Protein AF-A0AAI9PK66-F1 (afdb_monomer_lite)

Radius of gyration: 19.51 Å; chains: 1; bounding box: 52×57×56 Å

Structure (mmCIF, N/CA/C/O backbone):
data_AF-A0AAI9PK66-F1
#
_entry.id   AF-A0AAI9PK66-F1
#
loop_
_atom_site.group_PDB
_atom_site.id
_atom_site.type_symbol
_atom_site.label_atom_id
_atom_site.label_alt_id
_atom_site.label_comp_id
_atom_site.label_asym_id
_atom_site.label_entity_id
_atom_site.label_seq_id
_atom_site.pdbx_PDB_ins_code
_atom_site.Cartn_x
_atom_site.Cartn_y
_atom_site.Cartn_z
_atom_site.occupancy
_atom_site.B_iso_or_equiv
_atom_site.auth_seq_id
_atom_site.auth_comp_id
_atom_site.auth_asym_id
_atom_site.auth_atom_id
_atom_site.pdbx_PDB_model_num
ATOM 1 N N . MET A 1 1 ? -0.810 13.473 5.412 1.00 77.25 1 MET A N 1
ATOM 2 C CA . MET A 1 1 ? -0.327 12.714 4.252 1.00 77.25 1 MET A CA 1
ATOM 3 C C . MET A 1 1 ? -1.516 12.501 3.346 1.00 77.25 1 MET A C 1
ATOM 5 O O . MET A 1 1 ? -2.552 12.085 3.859 1.00 77.25 1 MET A O 1
ATOM 9 N N . THR A 1 2 ? -1.408 12.898 2.084 1.00 92.38 2 THR A N 1
ATOM 10 C CA . THR A 1 2 ? -2.450 12.651 1.075 1.00 92.38 2 THR A CA 1
ATOM 11 C C . THR A 1 2 ? -2.426 11.184 0.635 1.00 92.38 2 THR A C 1
ATOM 13 O O . THR A 1 2 ? -1.443 10.486 0.892 1.00 92.38 2 THR A O 1
ATOM 16 N N . ASP A 1 3 ? -3.481 10.708 -0.032 1.00 92.44 3 ASP A N 1
ATOM 17 C CA . ASP A 1 3 ? -3.510 9.337 -0.569 1.00 92.44 3 ASP A CA 1
ATOM 18 C C . ASP A 1 3 ? -2.432 9.128 -1.642 1.00 92.44 3 ASP A C 1
ATOM 20 O O . ASP A 1 3 ? -1.799 8.077 -1.677 1.00 92.44 3 ASP A O 1
ATOM 24 N N . LEU A 1 4 ? -2.126 10.164 -2.431 1.00 93.81 4 LEU A N 1
ATOM 25 C CA . LEU A 1 4 ? -1.000 10.161 -3.367 1.00 93.81 4 LEU A CA 1
ATOM 26 C C . LEU A 1 4 ? 0.337 9.944 -2.645 1.00 93.81 4 LEU A C 1
ATOM 28 O O . LEU A 1 4 ? 1.063 9.006 -2.959 1.00 93.81 4 LEU A O 1
ATOM 32 N N . GLU A 1 5 ? 0.652 10.774 -1.646 1.00 94.75 5 GLU A N 1
ATOM 33 C CA . GLU A 1 5 ? 1.903 10.654 -0.881 1.00 94.75 5 GLU A CA 1
ATOM 34 C C . GLU A 1 5 ? 2.014 9.290 -0.184 1.00 94.75 5 GLU A C 1
ATOM 36 O O . GLU A 1 5 ? 3.098 8.713 -0.075 1.00 94.75 5 GLU A O 1
ATOM 41 N N . LEU A 1 6 ? 0.881 8.774 0.299 1.00 95.19 6 LEU A N 1
ATOM 42 C CA . LEU A 1 6 ? 0.773 7.465 0.927 1.00 95.19 6 LEU A CA 1
ATOM 43 C C . LEU A 1 6 ? 1.113 6.346 -0.070 1.00 95.19 6 LEU A C 1
ATOM 45 O O . LEU A 1 6 ? 1.929 5.477 0.246 1.00 95.19 6 LEU A O 1
ATOM 49 N N . LEU A 1 7 ? 0.528 6.389 -1.270 1.00 96.62 7 LEU A N 1
ATOM 50 C CA . LEU A 1 7 ? 0.770 5.418 -2.336 1.00 96.62 7 LEU A CA 1
ATOM 51 C C . LEU A 1 7 ? 2.206 5.480 -2.861 1.00 96.62 7 LEU A C 1
ATOM 53 O O . LEU A 1 7 ? 2.832 4.435 -3.015 1.00 96.62 7 LEU A O 1
ATOM 57 N N . GLU A 1 8 ? 2.763 6.672 -3.072 1.00 95.44 8 GLU A N 1
ATOM 58 C CA . GLU A 1 8 ? 4.141 6.835 -3.546 1.00 95.44 8 GLU A CA 1
ATOM 59 C C . GLU A 1 8 ? 5.164 6.255 -2.562 1.00 95.44 8 GLU A C 1
ATOM 61 O O . GLU A 1 8 ? 6.096 5.553 -2.959 1.00 95.44 8 GLU A O 1
ATOM 66 N N . LEU A 1 9 ? 5.006 6.530 -1.264 1.00 96.31 9 LEU A N 1
ATOM 67 C CA . LEU A 1 9 ? 5.905 5.995 -0.240 1.00 96.31 9 LEU A CA 1
ATOM 68 C C . LEU A 1 9 ? 5.748 4.480 -0.075 1.00 96.31 9 LEU A C 1
ATOM 70 O O . LEU A 1 9 ? 6.745 3.781 0.100 1.00 96.31 9 LEU A O 1
ATOM 74 N N . ALA A 1 10 ? 4.520 3.965 -0.150 1.00 96.69 10 ALA A N 1
ATOM 75 C CA . ALA A 1 10 ? 4.279 2.529 -0.105 1.00 96.69 10 ALA A CA 1
ATOM 76 C C . ALA A 1 10 ? 4.861 1.816 -1.337 1.00 96.69 10 ALA A C 1
ATOM 78 O O . ALA A 1 10 ? 5.464 0.755 -1.191 1.00 96.69 10 ALA A O 1
ATOM 79 N N . ALA A 1 11 ? 4.750 2.411 -2.529 1.00 96.31 11 ALA A N 1
ATOM 80 C CA . ALA A 1 11 ? 5.343 1.883 -3.755 1.00 96.31 11 ALA A CA 1
ATOM 81 C C . ALA A 1 11 ? 6.875 1.851 -3.671 1.00 96.31 11 ALA A C 1
ATOM 83 O O . ALA A 1 11 ? 7.487 0.856 -4.049 1.00 96.31 11 ALA A O 1
ATOM 84 N N . LYS A 1 12 ? 7.496 2.889 -3.091 1.00 94.88 12 LYS A N 1
ATOM 85 C CA . LYS A 1 12 ? 8.942 2.905 -2.817 1.00 94.88 12 LYS A CA 1
ATOM 86 C C . LYS A 1 12 ? 9.380 1.776 -1.893 1.00 94.88 12 LYS A C 1
ATOM 88 O O . LYS A 1 12 ? 10.433 1.206 -2.124 1.00 94.88 12 LYS A O 1
ATOM 93 N N . ALA A 1 13 ? 8.591 1.447 -0.869 1.00 94.75 13 ALA A N 1
ATOM 94 C CA . ALA A 1 13 ? 8.878 0.290 -0.022 1.00 94.75 13 ALA A CA 1
ATOM 95 C C . ALA A 1 13 ? 8.688 -1.027 -0.788 1.00 94.75 13 ALA A C 1
ATOM 97 O O . ALA A 1 13 ? 9.499 -1.939 -0.667 1.00 94.75 13 ALA A O 1
ATOM 98 N N . ASN A 1 14 ? 7.620 -1.123 -1.586 1.00 95.31 14 ASN A N 1
ATOM 99 C CA . ASN A 1 14 ? 7.298 -2.321 -2.352 1.00 95.31 14 ASN A CA 1
ATOM 100 C C . ASN A 1 14 ? 8.391 -2.667 -3.367 1.00 95.31 14 ASN A C 1
ATOM 102 O O . ASN A 1 14 ? 8.784 -3.822 -3.439 1.00 95.31 14 ASN A O 1
ATOM 106 N N . TRP A 1 15 ? 8.871 -1.690 -4.135 1.00 94.19 15 TRP A N 1
ATOM 107 C CA . TRP A 1 15 ? 9.853 -1.879 -5.208 1.00 94.19 15 TRP A CA 1
ATOM 108 C C . TRP A 1 15 ? 11.222 -1.284 -4.869 1.00 94.19 15 TRP A C 1
ATOM 110 O O . TRP A 1 15 ? 11.909 -0.775 -5.745 1.00 94.19 15 TRP A O 1
ATOM 120 N N . ALA A 1 16 ? 11.615 -1.270 -3.593 1.00 91.56 16 ALA A N 1
ATOM 121 C CA . ALA A 1 16 ? 12.835 -0.585 -3.162 1.00 91.56 16 ALA A CA 1
ATOM 122 C C . ALA A 1 16 ? 14.088 -1.057 -3.920 1.00 91.56 16 ALA A C 1
ATOM 124 O O . ALA A 1 16 ? 14.923 -0.233 -4.289 1.00 91.56 16 ALA A O 1
ATOM 125 N N . GLN A 1 17 ? 14.203 -2.368 -4.153 1.00 90.25 17 GLN A N 1
ATOM 126 C CA . GLN A 1 17 ? 15.328 -2.956 -4.876 1.00 90.25 17 GLN A CA 1
ATOM 127 C C . GLN A 1 17 ? 15.183 -2.743 -6.385 1.00 90.25 17 GLN A C 1
ATOM 129 O O . GLN A 1 17 ? 16.105 -2.254 -7.021 1.00 90.25 17 GLN A O 1
ATOM 134 N N . GLU A 1 18 ? 14.005 -3.016 -6.937 1.00 91.06 18 GLU A N 1
ATOM 135 C CA . GLU A 1 18 ? 13.733 -2.898 -8.370 1.00 91.06 18 GLU A CA 1
ATOM 136 C C . GLU A 1 18 ? 13.859 -1.446 -8.867 1.00 91.06 18 GLU A C 1
ATOM 138 O O . GLU A 1 18 ? 14.264 -1.201 -9.997 1.00 91.06 18 GLU A O 1
ATOM 143 N N . LEU A 1 19 ? 13.573 -0.460 -8.011 1.00 90.06 19 LEU A N 1
ATOM 144 C CA . LEU A 1 19 ? 13.843 0.956 -8.278 1.00 90.06 19 LEU A CA 1
ATOM 145 C C . LEU A 1 19 ? 15.339 1.292 -8.225 1.00 90.06 19 LEU A C 1
ATOM 147 O O . LEU A 1 19 ? 15.782 2.192 -8.934 1.00 90.06 19 LEU A O 1
ATOM 151 N N . ALA A 1 20 ? 16.110 0.631 -7.357 1.00 89.12 20 ALA A N 1
ATOM 152 C CA . ALA A 1 20 ? 17.555 0.835 -7.261 1.00 89.12 20 ALA A CA 1
ATOM 153 C C . ALA A 1 20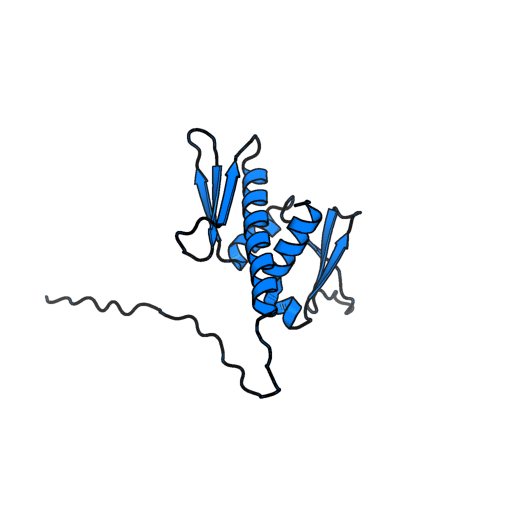 ? 18.298 0.210 -8.451 1.00 89.12 20 ALA A C 1
ATOM 155 O O . ALA A 1 20 ? 19.296 0.771 -8.904 1.00 89.12 20 ALA A O 1
ATOM 156 N N . ASP A 1 21 ? 17.771 -0.902 -8.964 1.00 89.56 21 ASP A N 1
ATOM 157 C CA . ASP A 1 21 ? 18.294 -1.639 -10.114 1.00 89.56 21 ASP A CA 1
ATOM 158 C C . ASP A 1 21 ? 17.744 -1.109 -11.465 1.00 89.56 21 ASP A C 1
ATOM 160 O O . ASP A 1 21 ? 18.106 -1.628 -12.518 1.00 89.56 21 ASP A O 1
ATOM 164 N N . ASP A 1 22 ? 16.917 -0.049 -11.450 1.00 87.31 22 ASP A N 1
ATOM 165 C CA . ASP A 1 22 ? 16.255 0.566 -12.625 1.00 87.31 22 ASP A CA 1
ATOM 166 C C . ASP A 1 22 ? 15.394 -0.429 -13.439 1.00 87.31 22 ASP A C 1
ATOM 168 O O . ASP A 1 22 ? 15.209 -0.297 -14.648 1.00 87.31 22 ASP A O 1
ATOM 172 N N . GLU A 1 23 ? 14.850 -1.449 -12.766 1.00 89.38 23 GLU A N 1
ATOM 173 C CA . GLU A 1 23 ? 14.002 -2.493 -13.360 1.00 89.38 23 GLU A CA 1
ATOM 174 C C . GLU A 1 23 ? 12.517 -2.108 -13.386 1.00 89.38 23 GLU A C 1
ATOM 176 O O . GLU A 1 23 ? 11.738 -2.660 -14.173 1.00 89.38 23 GLU A O 1
ATOM 181 N N . VAL A 1 24 ? 12.119 -1.161 -12.526 1.00 90.75 24 VAL A N 1
ATOM 182 C CA . VAL A 1 24 ? 10.740 -0.679 -12.406 1.00 90.75 24 VAL A CA 1
ATOM 183 C C . VAL A 1 24 ? 10.661 0.835 -12.534 1.00 90.75 24 VAL A C 1
ATOM 185 O O . VAL A 1 24 ? 11.310 1.572 -11.797 1.00 90.75 24 VAL A O 1
ATOM 188 N N . ALA A 1 25 ? 9.761 1.309 -13.397 1.00 91.50 25 ALA A N 1
ATOM 189 C CA . ALA A 1 25 ? 9.381 2.717 -13.466 1.00 91.50 25 ALA A CA 1
ATOM 190 C C . ALA A 1 25 ? 7.973 2.921 -12.896 1.00 91.50 25 ALA A C 1
ATOM 192 O O . ALA A 1 25 ? 7.059 2.147 -13.183 1.00 91.50 25 ALA A O 1
ATOM 193 N N . LEU A 1 26 ? 7.793 3.981 -12.102 1.00 93.88 26 LEU A N 1
ATOM 194 C CA . LEU A 1 26 ? 6.533 4.301 -11.428 1.00 93.88 26 LEU A CA 1
ATOM 195 C C . LEU A 1 26 ? 5.996 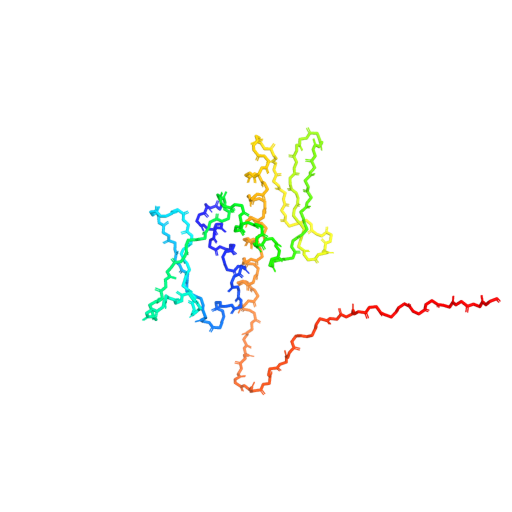5.661 -11.873 1.00 93.88 26 LEU A C 1
ATOM 197 O O . LEU A 1 26 ? 6.737 6.643 -11.927 1.00 93.88 26 LEU A O 1
ATOM 201 N N . ARG A 1 27 ? 4.683 5.746 -12.096 1.00 94.69 27 ARG A N 1
ATOM 202 C CA . ARG A 1 27 ? 3.967 7.019 -12.266 1.00 94.69 27 ARG A CA 1
ATOM 203 C C . ARG A 1 27 ? 2.585 6.951 -11.635 1.00 94.69 27 ARG A C 1
ATOM 205 O O . ARG A 1 27 ? 1.957 5.903 -11.652 1.00 94.69 27 ARG A O 1
ATOM 212 N N . TYR A 1 28 ? 2.079 8.059 -11.113 1.00 94.06 28 TYR A N 1
ATOM 213 C CA . TYR A 1 28 ? 0.685 8.126 -10.678 1.00 94.06 28 TYR A CA 1
ATOM 214 C C . TYR A 1 28 ? -0.246 8.413 -11.866 1.00 94.06 28 TYR A C 1
ATOM 216 O O . TYR A 1 28 ? 0.115 9.172 -12.770 1.00 94.06 28 TYR A O 1
ATOM 224 N N . SER A 1 29 ? -1.440 7.821 -11.861 1.00 94.62 29 SER A N 1
ATOM 225 C CA . SER A 1 29 ? -2.502 8.085 -12.836 1.00 94.62 29 SER A CA 1
ATOM 226 C C . SER A 1 29 ? -3.772 8.529 -12.119 1.00 94.62 29 SER A C 1
ATOM 228 O O . SER A 1 29 ? -4.348 7.772 -11.342 1.00 94.62 29 SER A O 1
ATOM 230 N N . GLU A 1 30 ? -4.229 9.751 -12.401 1.00 92.44 30 GLU A N 1
ATOM 231 C CA . GLU A 1 30 ? -5.504 10.260 -11.878 1.00 92.44 30 GLU A CA 1
ATOM 232 C C . GLU A 1 30 ? -6.705 9.512 -12.466 1.00 92.44 30 GLU A C 1
ATOM 234 O O . GLU A 1 30 ? -7.687 9.290 -11.765 1.00 92.44 30 GLU A O 1
ATOM 239 N N . SER A 1 31 ? -6.636 9.108 -13.742 1.00 93.50 31 SER A N 1
ATOM 240 C CA . SER A 1 31 ? -7.733 8.395 -14.408 1.00 93.50 31 SER A CA 1
ATOM 241 C C . SER A 1 31 ? -7.937 6.995 -13.852 1.00 93.50 31 SER A C 1
ATOM 243 O O . SER A 1 31 ? -9.072 6.532 -13.764 1.00 93.50 31 SER A O 1
ATOM 245 N N . ASP A 1 32 ? -6.841 6.335 -13.483 1.00 91.56 32 ASP A N 1
ATOM 246 C CA . ASP A 1 32 ? -6.878 4.990 -12.921 1.00 91.56 32 ASP A CA 1
ATOM 247 C C . ASP A 1 32 ? -6.935 5.009 -11.395 1.00 91.56 32 ASP A C 1
ATOM 249 O O . ASP A 1 32 ? -7.143 3.959 -10.803 1.00 91.56 32 ASP A O 1
ATOM 253 N N . ASP A 1 33 ? -6.761 6.165 -10.747 1.00 93.56 33 ASP A N 1
ATOM 254 C CA . ASP A 1 33 ? -6.691 6.294 -9.289 1.00 93.56 33 ASP A CA 1
ATOM 255 C C . ASP A 1 33 ? -5.727 5.249 -8.700 1.00 93.56 33 ASP A C 1
ATOM 257 O O . ASP A 1 33 ? -6.137 4.248 -8.101 1.00 93.56 33 ASP A O 1
ATOM 261 N N . GLY A 1 34 ? -4.433 5.385 -9.002 1.00 94.50 34 GLY A N 1
ATOM 262 C CA . GLY A 1 34 ? -3.416 4.422 -8.579 1.00 94.50 34 GLY A CA 1
ATOM 263 C C . GLY A 1 34 ? -2.029 4.668 -9.164 1.00 94.50 34 GLY A C 1
ATOM 264 O O . GLY A 1 34 ? -1.832 5.513 -10.041 1.00 94.50 34 GLY A O 1
ATOM 265 N N . MET A 1 35 ? -1.055 3.898 -8.676 1.00 96.06 35 MET A N 1
ATOM 266 C CA . MET A 1 35 ? 0.286 3.870 -9.255 1.00 96.06 35 MET A CA 1
ATOM 267 C C . MET A 1 35 ? 0.279 2.953 -10.470 1.00 96.06 35 MET A C 1
ATOM 269 O O . MET A 1 35 ? -0.160 1.811 -10.387 1.00 96.06 35 MET A O 1
ATOM 273 N N . LEU A 1 36 ? 0.785 3.434 -11.591 1.00 95.19 36 LEU A N 1
ATOM 274 C CA . LEU A 1 36 ? 1.122 2.614 -12.738 1.00 95.19 36 LEU A CA 1
ATOM 275 C C . LEU A 1 36 ? 2.591 2.223 -12.633 1.00 95.19 36 LEU A C 1
ATOM 277 O O . LEU A 1 36 ? 3.439 3.076 -12.346 1.00 95.19 36 LEU A O 1
ATOM 281 N N . TYR A 1 37 ? 2.874 0.943 -12.848 1.00 92.44 37 TYR A N 1
ATOM 282 C CA . TYR A 1 37 ? 4.235 0.428 -12.880 1.00 92.44 37 TYR A CA 1
ATOM 283 C C . TYR A 1 37 ? 4.533 -0.277 -14.202 1.00 92.44 37 TYR A C 1
ATOM 285 O O . TYR A 1 37 ? 3.715 -1.040 -14.725 1.00 92.44 37 TYR A O 1
ATOM 293 N N . LEU A 1 38 ? 5.727 -0.003 -14.717 1.00 89.75 38 LEU A N 1
ATOM 294 C CA . LEU A 1 38 ? 6.368 -0.716 -15.817 1.00 89.75 38 LEU A CA 1
ATOM 295 C C . LEU A 1 38 ? 7.436 -1.620 -15.220 1.00 89.75 38 LEU A C 1
ATOM 297 O O . LEU A 1 38 ? 8.175 -1.176 -14.347 1.00 89.75 38 LEU A O 1
ATOM 301 N N . HIS A 1 39 ? 7.518 -2.857 -15.693 1.00 84.38 39 HIS A N 1
ATOM 302 C CA . HIS A 1 39 ? 8.574 -3.800 -15.333 1.00 84.38 39 HIS A CA 1
ATOM 303 C C . HIS A 1 39 ? 9.055 -4.476 -16.609 1.00 84.38 39 HIS A C 1
ATOM 305 O O . HIS A 1 39 ? 8.237 -4.759 -17.484 1.00 84.38 39 HIS A O 1
ATOM 311 N N . ALA A 1 40 ? 10.342 -4.806 -16.690 1.00 75.56 40 ALA A N 1
ATOM 312 C CA . ALA A 1 40 ? 10.906 -5.520 -17.840 1.00 75.56 40 ALA A CA 1
ATOM 313 C C . ALA A 1 40 ? 10.209 -6.867 -18.151 1.00 75.56 40 ALA A C 1
ATOM 315 O O . ALA A 1 40 ? 10.242 -7.331 -19.286 1.00 75.56 40 ALA A O 1
ATOM 316 N N . ASP A 1 41 ? 9.532 -7.469 -17.166 1.00 79.38 41 ASP A N 1
ATOM 317 C CA . ASP A 1 41 ? 8.829 -8.748 -17.305 1.00 79.38 41 ASP A CA 1
ATOM 318 C C . ASP A 1 41 ? 7.367 -8.570 -17.754 1.00 79.38 41 ASP A C 1
ATOM 320 O O . ASP A 1 41 ? 6.683 -9.542 -18.074 1.00 79.38 41 ASP A O 1
ATOM 324 N N . ASN A 1 42 ? 6.874 -7.328 -17.812 1.00 79.12 42 ASN A N 1
ATOM 3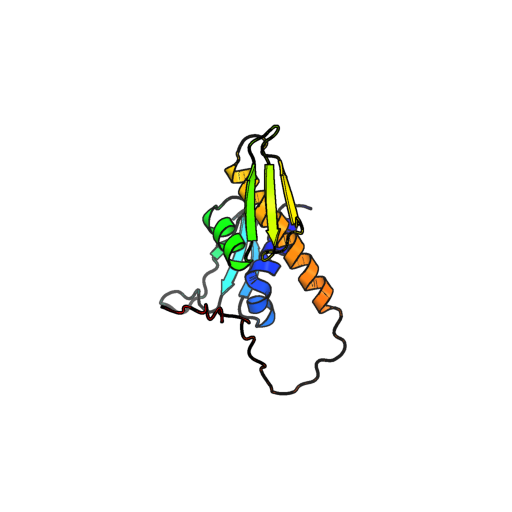25 C CA . ASN A 1 42 ? 5.503 -6.988 -18.193 1.00 79.12 42 ASN A CA 1
ATOM 326 C C . ASN A 1 42 ? 5.348 -6.846 -19.716 1.00 79.12 42 ASN A C 1
ATOM 328 O O . ASN A 1 42 ? 4.646 -5.951 -20.192 1.00 79.12 42 ASN A O 1
ATOM 332 N N . GLN A 1 43 ? 6.010 -7.710 -20.484 1.00 77.62 43 GLN A N 1
ATOM 333 C CA . GLN A 1 43 ? 5.934 -7.698 -21.942 1.00 77.62 43 GLN A CA 1
ATOM 334 C C . GLN A 1 43 ? 4.763 -8.535 -22.445 1.00 77.62 43 GLN A C 1
ATOM 336 O O . GLN A 1 43 ? 4.529 -9.660 -21.994 1.00 77.62 43 GLN A O 1
ATOM 341 N N . ASP A 1 44 ? 4.025 -7.996 -23.414 1.00 73.94 44 ASP A N 1
ATOM 342 C CA . ASP A 1 44 ? 3.082 -8.797 -24.185 1.00 73.94 44 ASP A CA 1
ATOM 343 C C . ASP A 1 44 ? 3.821 -9.760 -25.139 1.00 73.94 44 ASP A C 1
ATOM 345 O O . ASP A 1 44 ? 5.038 -9.699 -25.328 1.00 73.94 44 ASP A O 1
ATOM 349 N N . HIS A 1 45 ? 3.086 -10.664 -25.793 1.00 71.69 45 HIS A N 1
ATOM 350 C CA . HIS A 1 45 ? 3.680 -11.593 -26.767 1.00 71.69 45 HIS A CA 1
ATOM 351 C C . HIS A 1 45 ? 4.326 -10.899 -27.985 1.00 71.69 45 HIS A C 1
ATOM 353 O O . HIS A 1 45 ? 4.963 -11.573 -28.795 1.00 71.69 45 HIS A O 1
ATOM 359 N N . ASN A 1 46 ? 4.162 -9.581 -28.127 1.00 77.69 46 ASN A N 1
ATOM 360 C CA . ASN A 1 46 ? 4.735 -8.772 -29.194 1.00 77.69 46 ASN A CA 1
ATOM 361 C C . ASN A 1 46 ? 5.960 -7.963 -28.720 1.00 77.69 46 ASN A C 1
ATOM 363 O O . ASN A 1 46 ? 6.526 -7.219 -29.522 1.00 77.69 46 ASN A O 1
ATOM 367 N N . GLY A 1 47 ? 6.381 -8.107 -27.457 1.00 72.81 47 GLY A N 1
ATOM 368 C CA . GLY A 1 47 ? 7.517 -7.390 -26.872 1.00 72.81 47 GLY A CA 1
ATOM 369 C C . GLY A 1 47 ? 7.222 -5.928 -26.529 1.00 72.81 47 GLY A C 1
ATOM 370 O O . GLY A 1 47 ? 8.150 -5.128 -26.444 1.00 72.81 47 GLY A O 1
ATOM 371 N N . CYS A 1 48 ? 5.948 -5.551 -26.394 1.00 77.00 48 CYS A N 1
ATOM 372 C CA . CYS A 1 48 ? 5.552 -4.232 -25.910 1.00 77.00 48 CYS A CA 1
ATOM 373 C C . CYS A 1 48 ? 5.394 -4.258 -24.388 1.00 77.00 48 CYS A C 1
ATOM 375 O O . CYS A 1 48 ? 4.652 -5.088 -23.855 1.00 77.00 48 CYS A O 1
ATOM 377 N N . ASP A 1 49 ? 6.061 -3.328 -23.704 1.00 79.50 49 ASP A N 1
ATOM 378 C CA . ASP A 1 49 ? 5.921 -3.150 -22.260 1.00 79.50 49 ASP A CA 1
ATOM 379 C C . ASP A 1 49 ? 4.509 -2.641 -21.930 1.00 79.50 49 ASP A C 1
ATOM 381 O O . ASP A 1 49 ? 4.014 -1.689 -22.544 1.00 79.50 49 ASP A O 1
ATOM 385 N N . HIS A 1 50 ? 3.854 -3.274 -20.956 1.00 85.31 50 HIS A N 1
ATOM 386 C CA . HIS A 1 50 ? 2.524 -2.893 -20.496 1.00 85.31 50 HIS A CA 1
ATOM 387 C C . HIS A 1 50 ? 2.559 -2.348 -19.067 1.00 85.31 50 HIS A C 1
ATOM 389 O O . HIS A 1 50 ? 3.172 -2.919 -18.161 1.00 85.31 50 HIS A O 1
ATOM 395 N N . GLU A 1 51 ? 1.848 -1.242 -18.855 1.00 89.25 51 GLU A N 1
ATOM 396 C CA . GLU A 1 51 ? 1.663 -0.656 -17.532 1.00 89.25 51 GLU A CA 1
ATOM 397 C C . GLU A 1 51 ? 0.576 -1.399 -16.768 1.00 89.25 51 GLU A C 1
ATOM 399 O O . GLU A 1 51 ? -0.518 -1.640 -17.281 1.00 89.25 51 GLU A O 1
ATOM 404 N N . PHE A 1 52 ? 0.843 -1.716 -15.506 1.00 91.69 52 PHE A N 1
ATOM 405 C CA . PHE A 1 52 ? -0.174 -2.265 -14.620 1.00 91.69 52 PHE A CA 1
ATOM 406 C C . PHE A 1 52 ? -0.516 -1.279 -13.519 1.00 91.69 52 PHE A C 1
ATOM 408 O O . PHE A 1 52 ? 0.352 -0.618 -12.951 1.00 91.69 52 PHE A O 1
ATOM 415 N N . ARG A 1 53 ? -1.809 -1.205 -13.209 1.00 95.00 53 ARG A N 1
ATOM 416 C CA . ARG A 1 53 ? -2.318 -0.441 -12.077 1.00 95.00 53 ARG A CA 1
ATOM 417 C C . ARG A 1 53 ? -2.051 -1.193 -10.780 1.00 95.00 53 ARG A C 1
ATOM 419 O O . ARG A 1 53 ? -2.317 -2.387 -10.686 1.00 95.00 53 ARG A O 1
ATOM 426 N N . TRP A 1 54 ? -1.580 -0.453 -9.789 1.00 97.00 54 TRP A N 1
ATOM 427 C CA . TRP A 1 54 ? -1.365 -0.879 -8.420 1.00 97.00 54 TRP A CA 1
ATOM 428 C C . TRP A 1 54 ? -2.026 0.120 -7.470 1.00 97.00 54 TRP A C 1
ATOM 430 O O . TRP A 1 54 ? -1.673 1.305 -7.446 1.00 97.00 54 TRP A O 1
ATOM 440 N N . ASN A 1 55 ? -3.005 -0.343 -6.693 1.00 97.56 55 ASN A N 1
ATOM 441 C CA . ASN A 1 55 ? -3.648 0.476 -5.667 1.00 97.56 55 ASN A CA 1
ATOM 442 C C . ASN A 1 55 ? -4.058 -0.374 -4.450 1.00 97.56 55 ASN A C 1
ATOM 444 O O . ASN A 1 55 ? -5.204 -0.821 -4.350 1.00 97.56 55 ASN A O 1
ATOM 448 N N . PRO A 1 56 ? -3.169 -0.526 -3.454 1.00 97.81 56 PRO A N 1
ATOM 449 C CA . PRO A 1 56 ? -3.455 -1.285 -2.241 1.00 97.81 56 PRO A CA 1
ATOM 450 C C . PRO A 1 56 ? -4.467 -0.614 -1.297 1.00 97.81 56 PRO A C 1
ATOM 452 O O . PRO A 1 56 ? -4.820 -1.214 -0.287 1.00 97.81 56 PRO A O 1
ATOM 455 N N . LEU A 1 57 ? -4.941 0.612 -1.559 1.00 96.75 57 LEU A N 1
ATOM 456 C CA . LEU A 1 57 ? -6.017 1.221 -0.761 1.00 96.75 57 LEU A CA 1
ATOM 457 C C . LEU A 1 57 ? -7.395 0.673 -1.148 1.00 96.75 57 LEU A C 1
ATOM 459 O O . LEU A 1 57 ? -8.295 0.617 -0.302 1.00 96.75 57 LEU A O 1
ATOM 463 N N . VAL A 1 58 ? -7.553 0.221 -2.394 1.00 96.38 58 VAL A N 1
ATOM 464 C CA . VAL A 1 58 ? -8.826 -0.291 -2.926 1.00 96.38 58 VAL A CA 1
ATOM 465 C C . VAL A 1 58 ? -8.759 -1.773 -3.293 1.00 96.38 58 VAL A C 1
ATOM 467 O O . VAL A 1 58 ? -9.749 -2.470 -3.093 1.00 96.38 58 VAL A O 1
ATOM 470 N N . GLU A 1 59 ? -7.600 -2.276 -3.724 1.00 97.06 59 GLU A N 1
ATOM 471 C CA . GLU A 1 59 ? -7.415 -3.668 -4.138 1.00 97.06 59 GLU A CA 1
ATOM 472 C C . GLU A 1 59 ? -6.784 -4.523 -3.025 1.00 97.06 59 GLU A C 1
ATOM 474 O O . GLU A 1 59 ? -5.626 -4.343 -2.633 1.00 97.06 59 GLU A O 1
ATOM 479 N N . ASP A 1 60 ? -7.530 -5.518 -2.537 1.00 96.81 60 ASP A N 1
ATOM 480 C CA . ASP A 1 60 ? -7.071 -6.421 -1.469 1.00 96.81 60 ASP A CA 1
ATOM 481 C C . ASP A 1 60 ? -5.828 -7.224 -1.864 1.00 96.81 60 ASP A C 1
ATOM 483 O O . ASP A 1 60 ? -4.957 -7.488 -1.032 1.00 96.81 60 ASP A O 1
ATOM 487 N N . HIS A 1 61 ? -5.730 -7.610 -3.138 1.00 96.38 61 HIS A N 1
ATOM 488 C CA . HIS A 1 61 ? -4.608 -8.405 -3.627 1.00 96.38 61 HIS A CA 1
ATOM 489 C C . HIS A 1 61 ? -3.285 -7.629 -3.569 1.00 96.38 61 HIS A C 1
ATOM 491 O O . HIS A 1 61 ? -2.252 -8.222 -3.258 1.00 96.38 61 HIS A O 1
ATOM 497 N N . ASP A 1 62 ? -3.308 -6.315 -3.805 1.00 97.56 62 ASP A N 1
ATOM 498 C CA . ASP A 1 62 ? -2.119 -5.465 -3.741 1.00 97.56 62 ASP A CA 1
ATOM 499 C C . ASP A 1 62 ? -1.705 -5.236 -2.293 1.00 97.56 62 ASP A C 1
ATOM 501 O O . ASP A 1 62 ? -0.527 -5.373 -1.959 1.00 97.56 62 ASP A O 1
ATOM 505 N N . ALA A 1 63 ? -2.676 -4.974 -1.413 1.00 97.75 63 ALA A N 1
ATOM 506 C CA . ALA A 1 63 ? -2.426 -4.815 0.015 1.00 97.75 63 ALA A CA 1
ATOM 507 C C . ALA A 1 63 ? -1.844 -6.091 0.640 1.00 97.75 63 ALA A C 1
ATOM 509 O O . ALA A 1 63 ? -0.871 -6.032 1.392 1.00 97.75 63 ALA A O 1
ATOM 510 N N . LEU A 1 64 ? -2.399 -7.261 0.311 1.00 96.94 64 LEU A N 1
ATOM 511 C CA . LEU A 1 64 ? -1.910 -8.527 0.852 1.00 96.94 64 LEU A CA 1
ATOM 512 C C . LEU A 1 64 ? -0.500 -8.851 0.344 1.00 96.94 64 LEU A C 1
ATOM 514 O O . LEU A 1 64 ? 0.360 -9.225 1.142 1.00 96.94 64 LEU A O 1
ATOM 518 N N . ARG A 1 65 ? -0.235 -8.676 -0.959 1.00 96.81 65 ARG A N 1
ATOM 519 C CA . ARG A 1 65 ? 1.116 -8.852 -1.520 1.00 96.81 65 ARG A CA 1
ATOM 520 C C . ARG A 1 65 ? 2.116 -7.915 -0.855 1.00 96.81 65 ARG A C 1
ATOM 522 O O . ARG A 1 65 ? 3.196 -8.368 -0.485 1.00 96.81 65 ARG A O 1
ATOM 529 N N . LEU A 1 66 ? 1.737 -6.655 -0.647 1.00 96.56 66 LEU A N 1
ATOM 530 C CA . LEU A 1 66 ? 2.562 -5.658 0.030 1.00 96.56 66 LEU A CA 1
ATOM 531 C C . LEU A 1 66 ? 2.906 -6.085 1.463 1.00 96.56 66 LEU A C 1
ATOM 533 O O . LEU A 1 66 ? 4.074 -6.059 1.851 1.00 96.56 66 LEU A O 1
ATOM 537 N N . ALA A 1 67 ? 1.913 -6.540 2.232 1.00 95.94 67 ALA A N 1
ATOM 538 C CA . ALA A 1 67 ? 2.124 -7.014 3.598 1.00 95.94 67 ALA A CA 1
ATOM 539 C C . ALA A 1 67 ? 3.077 -8.217 3.659 1.00 95.94 67 ALA A C 1
ATOM 541 O O . ALA A 1 67 ? 3.960 -8.261 4.516 1.00 95.94 67 ALA A O 1
ATOM 542 N N . VAL A 1 68 ? 2.929 -9.174 2.737 1.00 95.94 68 VAL A N 1
ATOM 543 C CA . VAL A 1 68 ? 3.801 -10.356 2.661 1.00 95.94 68 VAL A CA 1
ATOM 544 C C . VAL A 1 68 ? 5.216 -9.971 2.231 1.00 95.94 68 VAL A C 1
ATOM 546 O O . VAL A 1 68 ? 6.175 -10.387 2.882 1.00 95.94 68 VAL A O 1
ATOM 549 N N . LYS A 1 69 ? 5.360 -9.148 1.183 1.00 94.75 69 LYS A N 1
ATOM 550 C CA . LYS A 1 69 ? 6.666 -8.707 0.664 1.00 94.75 69 LYS A CA 1
ATOM 551 C C . LYS A 1 69 ? 7.473 -7.978 1.740 1.00 94.75 69 LYS A C 1
ATOM 553 O O . LYS A 1 69 ? 8.654 -8.257 1.916 1.00 94.75 69 LYS A O 1
ATOM 558 N N . LEU A 1 70 ? 6.809 -7.126 2.522 1.00 93.06 70 LEU A N 1
ATOM 559 C CA . LEU A 1 70 ? 7.412 -6.362 3.618 1.00 93.06 70 LEU A CA 1
ATOM 560 C C . LEU A 1 70 ? 7.421 -7.103 4.967 1.00 93.06 70 LEU A C 1
ATOM 562 O O . LEU A 1 70 ? 7.750 -6.504 5.991 1.00 93.06 70 LEU A O 1
ATOM 566 N N . ARG A 1 71 ? 7.067 -8.398 4.983 1.00 93.12 71 ARG A N 1
ATOM 567 C CA . ARG A 1 71 ? 7.090 -9.270 6.173 1.00 93.12 71 ARG A CA 1
ATOM 568 C C . ARG A 1 71 ? 6.352 -8.672 7.375 1.00 93.12 71 ARG A C 1
ATOM 570 O O . ARG A 1 71 ? 6.836 -8.687 8.508 1.00 93.12 71 ARG A O 1
ATOM 577 N N . MET A 1 72 ? 5.172 -8.117 7.124 1.00 93.12 72 MET A N 1
ATOM 578 C CA . MET A 1 72 ? 4.344 -7.502 8.155 1.00 93.12 72 MET A CA 1
ATOM 579 C C . MET A 1 72 ? 3.582 -8.554 8.959 1.00 93.12 72 MET A C 1
ATOM 581 O O . MET A 1 72 ? 2.982 -9.474 8.404 1.00 93.12 72 MET A O 1
ATOM 585 N N . ARG A 1 73 ? 3.519 -8.359 10.278 1.00 93.00 73 ARG A N 1
ATOM 586 C CA . ARG A 1 73 ? 2.561 -9.050 11.144 1.00 93.00 73 ARG A CA 1
ATOM 587 C C . ARG A 1 73 ? 1.346 -8.155 11.352 1.00 93.00 73 ARG A C 1
ATOM 589 O O . ARG A 1 73 ? 1.480 -7.025 11.820 1.00 93.00 73 ARG A O 1
ATOM 596 N N . ILE A 1 74 ? 0.172 -8.689 11.030 1.00 93.00 74 ILE A N 1
ATOM 597 C CA . ILE A 1 74 ? -1.115 -8.001 11.138 1.00 93.00 74 ILE A CA 1
ATOM 598 C C . ILE A 1 74 ? -1.866 -8.571 12.341 1.00 93.00 74 ILE A C 1
ATOM 600 O O . ILE A 1 74 ? -2.075 -9.781 12.421 1.00 93.00 74 ILE A O 1
ATOM 604 N N . ALA A 1 75 ? -2.275 -7.710 13.268 1.00 91.81 75 ALA A N 1
ATOM 605 C CA . ALA A 1 75 ? -3.172 -8.061 14.362 1.00 91.81 75 ALA A CA 1
ATOM 606 C C . ALA A 1 75 ? -4.468 -7.258 14.228 1.00 91.81 75 ALA A C 1
ATOM 608 O O . ALA A 1 75 ? -4.428 -6.034 14.132 1.00 91.81 75 ALA A O 1
ATOM 609 N N . ILE A 1 76 ? -5.606 -7.950 14.211 1.00 91.88 76 ILE A N 1
ATOM 610 C CA . ILE A 1 76 ? -6.937 -7.345 14.121 1.00 91.88 76 ILE A CA 1
ATOM 611 C C . ILE A 1 76 ? -7.640 -7.628 15.446 1.00 91.88 76 ILE A C 1
ATOM 613 O O . ILE A 1 76 ? -7.991 -8.773 15.728 1.00 91.88 76 ILE A O 1
ATOM 617 N N . ASP A 1 77 ? -7.798 -6.597 16.269 1.00 87.31 77 ASP A N 1
ATOM 618 C CA . ASP A 1 77 ? -8.464 -6.680 17.568 1.00 87.31 77 ASP A CA 1
ATOM 619 C C . ASP A 1 77 ? -9.884 -6.107 17.472 1.00 87.31 77 ASP A C 1
ATOM 621 O O . ASP A 1 77 ? -10.153 -5.177 16.712 1.00 87.31 77 ASP A O 1
ATOM 625 N N . SER A 1 78 ? -10.802 -6.683 18.241 1.00 74.00 78 SER A N 1
ATOM 626 C CA . SER A 1 78 ? -12.233 -6.373 18.231 1.00 74.00 78 SER A CA 1
ATOM 627 C C . SER A 1 78 ? -12.717 -5.643 19.492 1.00 74.00 78 SER A C 1
ATOM 629 O O . SER A 1 78 ? -13.900 -5.314 19.560 1.00 74.00 78 SER A O 1
ATOM 631 N N . LEU A 1 79 ? -11.867 -5.390 20.501 1.00 70.19 79 LEU A N 1
ATOM 632 C CA . LEU A 1 79 ? -12.307 -4.855 21.801 1.00 70.19 79 LEU A CA 1
ATOM 633 C C . LEU A 1 79 ? -11.506 -3.626 22.276 1.00 70.19 79 LEU A C 1
ATOM 635 O O . LEU A 1 79 ? -10.282 -3.636 22.194 1.00 70.19 79 LEU A O 1
ATOM 639 N N . PRO A 1 80 ? -12.144 -2.606 22.897 1.00 59.34 80 PRO A N 1
ATOM 640 C CA . PRO A 1 80 ? -13.569 -2.230 22.857 1.00 59.34 80 PRO A CA 1
ATOM 641 C C . PRO A 1 80 ? -13.944 -1.356 21.640 1.00 59.34 80 PRO A C 1
ATOM 643 O O . PRO A 1 80 ? -15.125 -1.193 21.349 1.00 59.34 80 PRO A O 1
ATOM 646 N N . ALA A 1 81 ? -12.957 -0.818 20.920 1.00 71.25 81 ALA A N 1
ATOM 647 C CA . ALA A 1 81 ? -13.103 -0.231 19.591 1.00 71.25 81 ALA A CA 1
ATOM 648 C C . ALA A 1 81 ? -12.167 -1.023 18.678 1.00 71.25 81 ALA A C 1
ATOM 650 O O . ALA A 1 81 ? -10.989 -1.154 19.005 1.00 71.25 81 ALA A O 1
ATOM 651 N N . GLY A 1 82 ? -12.684 -1.622 17.604 1.00 85.62 82 GLY A N 1
ATOM 652 C CA . GLY A 1 82 ? -11.874 -2.484 16.747 1.00 85.62 82 GLY A CA 1
ATOM 653 C C . GLY A 1 82 ? -10.638 -1.745 16.228 1.00 85.62 82 GLY A C 1
ATOM 654 O O . GLY A 1 82 ? -10.724 -0.570 15.870 1.00 85.62 82 GLY A O 1
ATOM 655 N N . THR A 1 83 ? -9.480 -2.401 16.209 1.00 91.38 83 THR A N 1
ATOM 656 C CA . THR A 1 83 ? -8.231 -1.800 15.718 1.00 91.38 83 THR A CA 1
ATOM 657 C C . THR A 1 83 ? -7.426 -2.792 14.898 1.00 91.38 83 THR A C 1
ATOM 659 O O . THR A 1 83 ? -7.425 -3.992 15.164 1.00 91.38 83 THR A O 1
ATOM 662 N N . VAL A 1 84 ? -6.716 -2.277 13.900 1.00 92.69 84 VAL A N 1
ATOM 663 C CA . VAL A 1 84 ? -5.710 -3.022 13.146 1.00 92.69 84 VAL A CA 1
ATOM 664 C C . VAL A 1 84 ? -4.341 -2.498 13.545 1.00 92.69 84 VAL A C 1
ATOM 666 O O . VAL A 1 84 ? -4.083 -1.299 13.459 1.00 92.69 84 VAL A O 1
ATOM 669 N N . MET A 1 85 ? -3.459 -3.391 13.975 1.00 92.31 85 MET A N 1
ATOM 670 C CA . MET A 1 85 ? -2.083 -3.090 14.355 1.00 92.31 85 MET A CA 1
ATOM 671 C C . MET A 1 85 ? -1.121 -3.797 13.406 1.00 92.31 85 MET A C 1
ATOM 673 O O . MET A 1 85 ? -1.260 -4.994 13.143 1.00 92.31 85 MET A O 1
ATOM 677 N N . ILE A 1 86 ? -0.129 -3.056 12.914 1.00 93.25 86 ILE A N 1
ATOM 678 C CA . ILE A 1 86 ? 0.912 -3.569 12.025 1.00 93.25 86 ILE A CA 1
ATOM 679 C C . ILE A 1 86 ? 2.261 -3.512 12.728 1.00 93.25 86 ILE A C 1
ATOM 681 O O . ILE A 1 86 ? 2.686 -2.455 13.206 1.00 93.25 86 ILE A O 1
ATOM 685 N N . TYR A 1 87 ? 2.954 -4.647 12.731 1.00 89.50 87 TYR A N 1
ATOM 686 C CA . TYR A 1 87 ? 4.311 -4.789 13.247 1.00 89.50 87 TYR A CA 1
ATOM 687 C C . TYR A 1 87 ? 5.257 -5.166 12.097 1.00 89.50 87 TYR A C 1
ATOM 689 O O . TYR A 1 87 ? 4.934 -6.081 11.333 1.00 89.50 87 TYR A O 1
ATOM 697 N N . PRO A 1 88 ? 6.412 -4.497 11.950 1.00 80.06 88 PRO A N 1
ATOM 698 C CA . PRO A 1 88 ? 7.393 -4.823 10.928 1.00 80.06 88 PRO A CA 1
ATOM 699 C C . PRO A 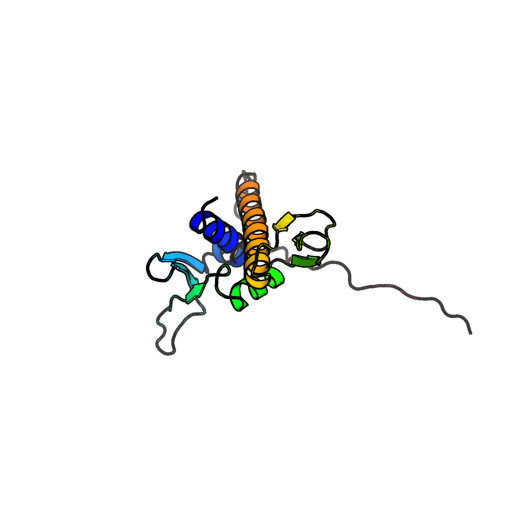1 88 ? 8.299 -5.977 11.394 1.00 80.06 88 PRO A C 1
ATOM 701 O O . PRO A 1 88 ? 8.780 -5.963 12.527 1.00 80.06 88 PRO A O 1
ATOM 704 N N . ASP A 1 89 ? 8.541 -6.950 10.510 1.00 70.56 89 ASP A N 1
ATOM 705 C CA . ASP A 1 89 ? 9.610 -7.966 10.580 1.00 70.56 89 ASP A CA 1
ATOM 706 C C . ASP A 1 89 ? 9.889 -8.551 11.979 1.00 70.56 89 ASP A C 1
ATOM 708 O O . ASP A 1 89 ? 10.955 -8.354 12.560 1.00 70.56 89 ASP A O 1
ATOM 712 N N . ASN A 1 90 ? 8.893 -9.240 12.547 1.00 59.81 90 ASN A N 1
ATOM 713 C CA . ASN A 1 90 ? 8.944 -9.918 13.853 1.00 59.81 90 ASN A CA 1
ATOM 714 C C . ASN A 1 90 ? 9.461 -9.065 15.036 1.00 59.81 90 ASN A C 1
ATOM 716 O O . ASN A 1 90 ? 9.822 -9.603 16.082 1.00 59.81 90 ASN A O 1
ATOM 720 N N . ARG A 1 91 ? 9.491 -7.733 14.895 1.00 62.25 91 ARG A N 1
ATOM 721 C CA . ARG A 1 91 ? 9.830 -6.801 15.972 1.00 62.25 91 ARG A CA 1
ATOM 722 C C . ARG A 1 91 ? 8.567 -6.475 16.757 1.00 62.25 91 ARG A C 1
ATOM 724 O O . ARG A 1 91 ? 7.519 -6.195 16.179 1.00 62.25 91 ARG A O 1
ATOM 731 N N . ASP A 1 92 ? 8.687 -6.375 18.076 1.00 65.31 92 ASP A N 1
ATOM 732 C CA . ASP A 1 92 ? 7.584 -5.941 18.951 1.00 65.31 92 ASP A CA 1
ATOM 733 C C . ASP A 1 92 ? 7.288 -4.431 18.864 1.00 65.31 92 ASP A C 1
ATOM 735 O O . ASP A 1 92 ? 6.472 -3.891 19.609 1.00 65.31 92 ASP A O 1
ATOM 739 N N . SER A 1 93 ? 7.940 -3.715 17.944 1.00 77.06 93 SER A N 1
ATOM 740 C CA . SER A 1 93 ? 7.704 -2.290 17.722 1.00 77.06 93 SER A CA 1
ATOM 741 C C . SER A 1 93 ? 6.501 -2.084 16.809 1.00 77.06 93 SER A C 1
ATOM 743 O O . SER A 1 93 ? 6.551 -2.401 15.624 1.00 77.06 93 SER A O 1
ATOM 745 N N . LEU A 1 94 ? 5.426 -1.519 17.355 1.00 74.81 94 LEU A N 1
ATOM 746 C CA . LEU A 1 94 ? 4.258 -1.099 16.585 1.00 74.81 94 LEU A CA 1
ATOM 747 C C . LEU A 1 94 ? 4.672 -0.086 15.503 1.00 74.81 94 LEU A C 1
ATOM 749 O O . LEU A 1 94 ? 5.244 0.957 15.816 1.00 74.81 94 LEU A O 1
ATOM 753 N N . CYS A 1 95 ? 4.377 -0.382 14.235 1.00 80.31 95 CYS A N 1
ATOM 754 C CA . CYS A 1 95 ? 4.619 0.543 13.123 1.00 80.31 95 CYS A CA 1
ATOM 755 C C . CYS A 1 95 ? 3.413 1.448 12.875 1.00 80.31 95 CYS A C 1
ATOM 757 O O . CYS A 1 95 ? 3.562 2.631 12.581 1.00 80.31 95 CYS A O 1
ATOM 759 N N . THR A 1 96 ? 2.206 0.891 12.947 1.00 89.38 96 THR A N 1
ATOM 760 C CA . THR A 1 96 ? 0.965 1.618 12.671 1.00 89.38 96 THR A CA 1
ATOM 761 C C . THR A 1 96 ? -0.197 0.974 13.406 1.00 89.38 96 THR A C 1
ATOM 763 O O . THR A 1 96 ? -0.248 -0.247 13.550 1.00 89.38 96 THR A O 1
ATOM 766 N N . GLN A 1 97 ? -1.137 1.815 13.827 1.00 90.62 97 GLN A N 1
ATOM 767 C CA . GLN A 1 97 ? -2.437 1.425 14.343 1.00 90.62 97 GLN A CA 1
ATOM 768 C C . GLN A 1 97 ? -3.515 2.202 13.585 1.00 90.62 97 GLN A C 1
ATOM 770 O O . GLN A 1 97 ? -3.403 3.418 13.438 1.00 90.62 97 GLN A O 1
ATOM 775 N N . GLU A 1 98 ? -4.550 1.504 13.131 1.00 91.19 98 GLU A N 1
ATOM 776 C CA . GLU A 1 98 ? -5.721 2.081 12.470 1.00 91.19 98 GLU A CA 1
ATOM 777 C C . GLU A 1 98 ? -6.981 1.670 13.237 1.00 91.19 98 GLU A C 1
ATOM 779 O O . GLU A 1 98 ? -7.130 0.512 13.634 1.00 91.19 98 GLU A O 1
ATOM 784 N N . ILE A 1 99 ? -7.892 2.615 13.460 1.00 91.06 99 ILE A N 1
ATOM 785 C CA . ILE A 1 99 ? -9.192 2.331 14.076 1.00 91.06 99 ILE A CA 1
ATOM 786 C C . ILE A 1 99 ? -10.123 1.744 13.011 1.00 91.06 99 ILE A C 1
ATOM 788 O O . ILE A 1 99 ? -10.214 2.252 11.892 1.00 91.06 99 ILE A O 1
ATOM 792 N N . ILE A 1 100 ? -10.836 0.680 13.370 1.00 90.81 100 ILE A N 1
ATOM 793 C CA . ILE A 1 100 ? -11.906 0.111 12.555 1.00 90.81 100 ILE A CA 1
ATOM 794 C C . ILE A 1 100 ? -13.149 0.986 12.748 1.00 90.81 100 ILE A C 1
ATOM 796 O O . ILE A 1 100 ? -13.911 0.806 13.695 1.00 90.81 100 ILE A O 1
ATOM 800 N N . ASP A 1 101 ? -13.332 1.949 11.847 1.00 85.56 101 ASP A N 1
ATOM 801 C CA . ASP A 1 101 ? -14.524 2.798 11.762 1.00 85.56 101 ASP A CA 1
ATOM 802 C C . ASP A 1 101 ? -15.370 2.374 10.549 1.00 85.56 101 ASP A C 1
ATOM 804 O O . ASP A 1 101 ? -15.178 2.842 9.425 1.00 85.56 101 ASP A O 1
ATOM 808 N N . GLY A 1 102 ? -16.243 1.385 10.755 1.00 87.50 102 GLY A N 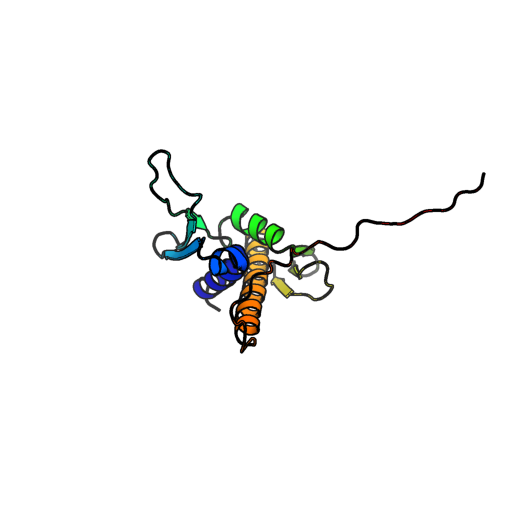1
ATOM 809 C CA . GLY A 1 102 ? -17.082 0.809 9.702 1.00 87.50 102 GLY A CA 1
ATOM 810 C C . GLY A 1 102 ? -16.470 -0.433 9.058 1.00 87.50 102 GLY A C 1
ATOM 811 O O . GLY A 1 102 ? -16.665 -1.534 9.565 1.00 87.50 102 GLY A O 1
ATOM 812 N N . ASP A 1 103 ? -15.779 -0.272 7.926 1.00 91.50 103 ASP A N 1
ATOM 813 C CA . ASP A 1 103 ? -15.281 -1.400 7.126 1.00 91.50 103 ASP A CA 1
ATOM 814 C C . ASP A 1 103 ? -13.902 -1.907 7.616 1.00 91.50 103 ASP A C 1
ATOM 816 O O . ASP A 1 103 ? -12.885 -1.229 7.399 1.00 91.50 103 ASP A O 1
ATOM 820 N N . PRO A 1 104 ? -13.823 -3.104 8.238 1.00 92.44 104 PRO A N 1
ATOM 821 C CA . PRO A 1 104 ? -12.561 -3.679 8.696 1.00 92.44 104 PRO A CA 1
ATOM 822 C C . PRO A 1 104 ? -11.604 -4.024 7.548 1.00 92.44 104 PRO A C 1
ATOM 824 O O . PRO A 1 104 ? -10.391 -4.005 7.762 1.00 92.44 104 PRO A O 1
ATOM 827 N N . TYR A 1 105 ? -12.096 -4.296 6.336 1.00 93.75 105 TYR A N 1
ATOM 828 C CA . TYR A 1 105 ? -11.239 -4.582 5.184 1.00 93.75 105 TYR A CA 1
ATOM 829 C C . TYR A 1 105 ? -10.517 -3.316 4.730 1.00 93.75 105 TYR A C 1
ATOM 831 O O . TYR A 1 105 ? -9.288 -3.299 4.642 1.00 93.75 105 TYR A O 1
ATOM 839 N N . ALA A 1 106 ? -11.257 -2.218 4.551 1.00 94.88 106 ALA A N 1
ATOM 840 C CA . ALA A 1 106 ? -10.667 -0.921 4.239 1.00 94.88 106 ALA A CA 1
ATOM 841 C C . ALA A 1 106 ? -9.712 -0.431 5.342 1.00 94.88 106 ALA A C 1
ATOM 843 O O . ALA A 1 106 ? -8.632 0.070 5.030 1.00 94.88 106 ALA A O 1
ATOM 844 N N . ALA A 1 107 ? -10.063 -0.603 6.624 1.00 94.56 107 ALA A N 1
ATOM 845 C CA . ALA A 1 107 ? -9.167 -0.267 7.736 1.00 94.56 107 ALA A CA 1
ATOM 846 C C . ALA A 1 107 ? -7.872 -1.095 7.697 1.00 94.56 107 ALA A C 1
ATOM 848 O O . ALA A 1 107 ? -6.781 -0.554 7.878 1.00 94.56 107 ALA A O 1
ATOM 849 N N . THR A 1 108 ? -7.978 -2.390 7.388 1.00 95.69 108 THR A N 1
ATOM 850 C CA . THR A 1 108 ? -6.814 -3.276 7.263 1.00 95.69 108 THR A CA 1
ATOM 851 C C . THR A 1 108 ? -5.902 -2.847 6.120 1.00 95.69 108 THR A C 1
ATOM 853 O O . THR A 1 108 ? -4.698 -2.688 6.330 1.00 95.69 108 THR A O 1
ATOM 856 N N . ARG A 1 109 ? -6.464 -2.578 4.934 1.00 97.06 109 ARG A N 1
ATOM 857 C CA . ARG A 1 109 ? -5.705 -2.057 3.789 1.00 97.06 109 ARG A CA 1
ATOM 858 C C . ARG A 1 109 ? -4.990 -0.755 4.146 1.00 97.06 109 ARG A C 1
ATOM 860 O O . ARG A 1 109 ? -3.775 -0.667 3.993 1.00 97.06 109 ARG A O 1
ATOM 867 N N . ARG A 1 110 ? -5.697 0.223 4.722 1.00 95.81 110 ARG A N 1
ATOM 868 C CA . ARG A 1 110 ? -5.090 1.497 5.152 1.00 95.81 110 ARG A CA 1
ATOM 869 C C . ARG A 1 110 ? -3.951 1.297 6.147 1.00 95.81 110 ARG A C 1
ATOM 871 O O . ARG A 1 110 ? -2.915 1.943 5.998 1.00 95.81 110 ARG A O 1
ATOM 878 N N . ALA A 1 111 ? -4.111 0.406 7.125 1.00 95.62 111 ALA A N 1
ATOM 879 C CA . ALA A 1 111 ? -3.067 0.108 8.102 1.00 95.62 111 ALA A CA 1
ATOM 880 C C . ALA A 1 111 ? -1.797 -0.438 7.427 1.00 95.62 111 ALA A C 1
ATOM 882 O O . ALA A 1 111 ? -0.698 0.036 7.720 1.00 95.62 111 ALA A O 1
ATOM 883 N N . ILE A 1 112 ? -1.948 -1.380 6.488 1.00 96.69 112 ILE A N 1
ATOM 884 C CA . ILE A 1 112 ? -0.839 -1.946 5.705 1.00 96.69 112 ILE A CA 1
ATOM 885 C C . ILE A 1 112 ? -0.142 -0.856 4.886 1.00 96.69 112 ILE A C 1
ATOM 887 O O . ILE A 1 112 ? 1.077 -0.710 4.972 1.00 96.69 112 ILE A O 1
ATOM 891 N N . VAL A 1 113 ? -0.896 -0.067 4.113 1.00 97.19 113 VAL A N 1
ATOM 892 C CA . VAL A 1 113 ? -0.310 0.954 3.228 1.00 97.19 113 VAL A CA 1
ATOM 893 C C . VAL A 1 113 ? 0.402 2.032 4.044 1.00 97.19 113 VAL A C 1
ATOM 895 O O . VAL A 1 113 ? 1.497 2.454 3.681 1.00 97.19 113 VAL A O 1
ATOM 898 N N . ARG A 1 114 ? -0.157 2.436 5.191 1.00 95.94 114 ARG A N 1
ATOM 899 C CA . ARG A 1 114 ? 0.501 3.379 6.110 1.00 95.94 114 ARG A CA 1
ATOM 900 C C . ARG A 1 114 ? 1.802 2.815 6.659 1.00 95.94 114 ARG A C 1
ATOM 902 O O . ARG A 1 114 ? 2.815 3.507 6.614 1.00 95.94 114 ARG A O 1
ATOM 909 N N . ALA A 1 115 ? 1.806 1.561 7.103 1.00 94.88 115 ALA A N 1
ATOM 910 C CA . ALA A 1 115 ? 3.027 0.915 7.568 1.00 94.88 115 ALA A CA 1
ATOM 911 C C . ALA A 1 115 ? 4.089 0.822 6.457 1.00 94.88 115 ALA A C 1
ATOM 913 O O . ALA A 1 115 ? 5.256 1.125 6.699 1.00 94.88 115 ALA A O 1
ATOM 914 N N . ALA A 1 116 ? 3.691 0.472 5.230 1.00 95.56 116 ALA A N 1
ATOM 915 C CA . ALA A 1 116 ? 4.591 0.440 4.078 1.00 95.56 116 ALA A CA 1
ATOM 916 C C . ALA A 1 116 ? 5.162 1.829 3.766 1.00 95.56 116 ALA A C 1
ATOM 918 O O . ALA A 1 116 ? 6.362 1.970 3.552 1.00 95.56 116 ALA A O 1
ATOM 919 N N . ALA A 1 117 ? 4.331 2.870 3.811 1.00 95.44 117 ALA A N 1
ATOM 920 C CA . ALA A 1 117 ? 4.774 4.240 3.598 1.00 95.44 117 ALA A CA 1
ATOM 921 C C . ALA A 1 117 ? 5.781 4.710 4.661 1.00 95.44 117 ALA A C 1
ATOM 923 O O . ALA A 1 117 ? 6.742 5.408 4.335 1.00 95.44 117 ALA A O 1
ATOM 924 N N . GLU A 1 118 ? 5.608 4.307 5.924 1.00 93.06 118 GLU A N 1
ATOM 925 C CA . GLU A 1 118 ? 6.593 4.569 6.980 1.00 93.06 118 GLU A CA 1
ATOM 926 C C . GLU A 1 118 ? 7.936 3.869 6.713 1.00 93.06 118 GLU A C 1
ATOM 928 O O . GLU A 1 118 ? 8.989 4.449 6.992 1.00 93.06 118 GLU A O 1
ATOM 933 N N . ILE A 1 119 ? 7.921 2.653 6.154 1.00 91.00 119 ILE A N 1
ATOM 934 C CA . ILE A 1 119 ? 9.136 1.931 5.738 1.00 91.00 119 ILE A CA 1
ATOM 935 C C . ILE A 1 119 ? 9.811 2.665 4.570 1.00 91.00 119 ILE A C 1
ATOM 937 O O . ILE A 1 119 ? 10.966 3.068 4.692 1.00 91.00 119 ILE A O 1
ATOM 941 N N . GLY A 1 120 ? 9.073 2.961 3.496 1.00 91.00 120 GLY A N 1
ATOM 942 C CA . GLY A 1 120 ? 9.619 3.625 2.305 1.00 91.00 120 GLY A CA 1
ATOM 943 C C . GLY A 1 120 ? 10.171 5.025 2.591 1.00 91.00 120 GLY A C 1
ATOM 944 O O . GLY A 1 120 ? 11.149 5.462 1.977 1.00 91.00 120 GLY A O 1
ATOM 945 N N . ARG A 1 121 ? 9.608 5.725 3.587 1.00 89.94 121 ARG A N 1
ATOM 946 C CA . ARG A 1 121 ? 10.155 7.000 4.070 1.00 89.94 121 ARG A CA 1
ATOM 947 C C . ARG A 1 121 ? 11.512 6.826 4.756 1.00 89.94 121 ARG A C 1
ATOM 949 O O . ARG A 1 121 ? 12.393 7.665 4.563 1.00 89.94 121 ARG A O 1
ATOM 956 N N . LYS A 1 122 ? 11.687 5.761 5.546 1.00 82.50 122 LYS A N 1
ATOM 957 C CA . LYS A 1 122 ? 12.940 5.464 6.261 1.00 82.50 122 LYS A CA 1
ATOM 958 C C . LYS A 1 122 ? 14.046 5.027 5.307 1.00 82.50 122 LYS A C 1
ATOM 960 O O . LYS A 1 122 ? 15.173 5.506 5.447 1.00 82.50 122 LYS A O 1
ATOM 965 N N . ASP A 1 123 ? 13.723 4.228 4.299 1.00 65.94 123 ASP A N 1
ATOM 966 C CA . ASP A 1 123 ? 14.706 3.783 3.306 1.00 65.94 123 ASP A CA 1
ATOM 967 C C . ASP A 1 123 ? 15.255 4.960 2.484 1.00 65.94 123 ASP A C 1
ATOM 969 O O . ASP A 1 123 ? 16.469 5.085 2.306 1.00 65.94 123 ASP A O 1
ATOM 973 N N . CYS A 1 124 ? 14.410 5.939 2.136 1.00 48.84 124 CYS A N 1
ATOM 974 C CA . CYS A 1 124 ? 14.867 7.194 1.522 1.00 48.84 124 CYS A CA 1
ATOM 975 C C . CYS A 1 124 ? 15.785 8.032 2.438 1.00 48.84 124 CYS A C 1
ATOM 977 O O . CYS A 1 124 ? 16.613 8.800 1.944 1.00 48.84 124 CYS A O 1
ATOM 979 N N . SER A 1 125 ? 15.646 7.925 3.766 1.00 41.22 125 SER A N 1
ATOM 980 C CA . SER A 1 125 ? 16.487 8.667 4.719 1.00 41.22 125 SER A CA 1
ATOM 981 C C . SER A 1 125 ? 17.848 8.009 4.978 1.00 41.22 125 SER A C 1
ATOM 983 O O . SER A 1 125 ? 18.833 8.726 5.156 1.00 41.22 125 SER A O 1
ATOM 985 N N . ASN A 1 126 ? 17.940 6.678 4.902 1.00 38.91 126 ASN A N 1
ATOM 986 C CA . ASN A 1 126 ? 19.214 5.959 5.008 1.00 38.91 126 ASN A CA 1
ATOM 987 C C . ASN A 1 126 ? 20.050 6.040 3.720 1.00 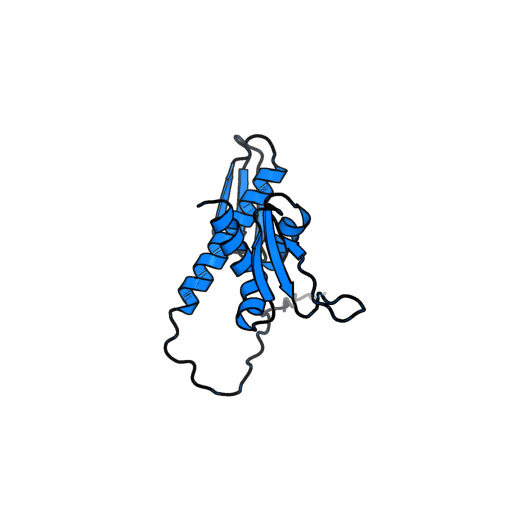38.91 126 ASN A C 1
ATOM 989 O O . ASN A 1 126 ? 21.275 6.066 3.801 1.00 38.91 126 ASN A O 1
ATOM 993 N N . ALA A 1 127 ? 19.418 6.197 2.550 1.00 39.59 127 ALA A N 1
ATOM 994 C CA . ALA A 1 127 ? 20.119 6.400 1.277 1.00 39.59 127 ALA A CA 1
ATOM 995 C C . ALA A 1 127 ? 20.926 7.720 1.202 1.00 39.59 127 ALA A C 1
ATOM 997 O O . ALA A 1 127 ? 21.832 7.848 0.383 1.00 39.59 127 ALA A O 1
ATOM 998 N N . ARG A 1 128 ? 20.651 8.711 2.069 1.00 32.06 128 ARG A N 1
ATOM 999 C CA . ARG A 1 128 ? 21.426 9.970 2.156 1.00 32.06 128 ARG A CA 1
ATOM 1000 C C . ARG A 1 128 ? 22.652 9.905 3.078 1.00 32.06 128 ARG A C 1
ATOM 1002 O O . ARG A 1 128 ? 23.378 10.894 3.153 1.00 32.06 128 ARG A O 1
ATOM 1009 N N . LEU A 1 129 ? 22.901 8.790 3.772 1.00 35.44 129 LEU A N 1
ATOM 1010 C CA . LEU A 1 129 ? 23.997 8.660 4.748 1.00 35.44 129 LEU A CA 1
ATOM 1011 C C . LEU A 1 129 ? 25.223 7.876 4.250 1.00 35.44 129 LEU A C 1
ATOM 1013 O O . LEU A 1 129 ? 26.113 7.583 5.045 1.00 35.44 129 LEU A O 1
ATOM 1017 N N . SER A 1 130 ? 25.343 7.622 2.946 1.00 31.75 130 SER A N 1
ATOM 1018 C CA . SER A 1 130 ? 26.558 7.035 2.365 1.00 31.75 130 SER A CA 1
ATOM 1019 C C . SER A 1 130 ? 27.281 8.024 1.441 1.00 31.75 130 SER A C 1
ATOM 1021 O O . SER A 1 130 ? 27.081 7.987 0.228 1.00 31.75 130 SER A O 1
ATOM 1023 N N . PRO A 1 131 ? 28.156 8.911 1.956 1.00 40.00 131 PRO A N 1
ATOM 1024 C CA . PRO A 1 131 ? 29.184 9.515 1.125 1.00 40.00 131 PRO A CA 1
ATOM 1025 C C . PRO A 1 131 ? 30.303 8.481 0.934 1.00 40.00 131 PRO A C 1
ATOM 1027 O O . PRO A 1 131 ? 31.149 8.311 1.808 1.00 40.00 131 PRO A O 1
ATOM 1030 N N . GLY A 1 132 ? 30.289 7.779 -0.201 1.00 39.03 132 GLY A N 1
ATOM 1031 C CA . GLY A 1 132 ? 31.417 6.955 -0.647 1.00 39.03 132 GLY A CA 1
ATOM 1032 C C . GLY A 1 132 ? 31.078 5.488 -0.894 1.00 39.03 132 GLY A C 1
ATOM 1033 O O . GLY A 1 132 ? 31.448 4.626 -0.106 1.00 39.03 132 GLY A O 1
ATOM 1034 N N . ALA A 1 133 ? 30.435 5.200 -2.023 1.00 35.81 133 ALA A N 1
ATOM 1035 C CA . ALA A 1 133 ? 30.572 3.908 -2.685 1.00 35.81 133 ALA A CA 1
ATOM 1036 C C . ALA A 1 133 ? 31.252 4.173 -4.032 1.00 35.81 133 ALA A C 1
ATOM 1038 O O . ALA A 1 133 ? 30.606 4.430 -5.046 1.00 35.81 133 ALA A O 1
ATOM 1039 N N . GLU A 1 134 ? 32.582 4.227 -3.997 1.00 31.77 134 GLU A N 1
ATOM 1040 C CA . GLU A 1 134 ? 33.394 4.114 -5.201 1.00 31.77 134 GLU A CA 1
ATOM 1041 C C . GLU A 1 134 ? 33.317 2.673 -5.725 1.00 31.77 134 GLU A C 1
ATOM 1043 O O . GLU A 1 134 ? 33.226 1.712 -4.964 1.00 31.77 134 GLU A O 1
ATOM 1048 N N . CYS A 1 135 ? 33.341 2.572 -7.051 1.00 34.69 135 CYS A N 1
ATOM 1049 C CA . CYS A 1 135 ? 33.413 1.370 -7.872 1.00 34.69 135 CYS A CA 1
ATOM 1050 C C . CYS A 1 135 ? 34.296 0.252 -7.279 1.00 34.69 135 CYS A C 1
ATOM 1052 O O . CYS A 1 135 ? 35.491 0.447 -7.058 1.00 34.69 135 CYS A O 1
ATOM 1054 N N . GLY A 1 136 ? 33.729 -0.945 -7.111 1.00 29.08 136 GLY A N 1
ATOM 1055 C CA . GLY A 1 136 ? 34.477 -2.158 -6.796 1.00 29.08 136 GLY A CA 1
ATOM 1056 C C . GLY A 1 136 ? 33.572 -3.383 -6.808 1.00 29.08 136 GLY A C 1
ATOM 1057 O O . GLY A 1 136 ? 32.662 -3.488 -5.993 1.00 29.08 136 GLY A O 1
ATOM 1058 N N . HIS A 1 137 ? 33.806 -4.288 -7.758 1.00 34.97 137 HIS A N 1
ATOM 1059 C CA . HIS A 1 137 ? 33.211 -5.619 -7.793 1.00 34.97 137 HIS A CA 1
ATOM 1060 C C . HIS A 1 137 ? 33.375 -6.316 -6.436 1.00 34.97 137 HIS A C 1
ATOM 1062 O O . HIS A 1 137 ? 34.506 -6.565 -6.042 1.00 34.97 137 HIS A O 1
ATOM 1068 N N . ASP A 1 138 ? 32.268 -6.608 -5.754 1.00 29.42 138 ASP A N 1
ATOM 1069 C CA . ASP A 1 138 ? 32.062 -7.825 -4.960 1.00 29.42 138 ASP A CA 1
ATOM 1070 C C . ASP A 1 138 ? 30.631 -7.814 -4.407 1.00 29.42 138 ASP A C 1
ATOM 1072 O O . ASP A 1 138 ? 30.309 -7.186 -3.397 1.00 29.42 138 ASP A O 1
ATOM 1076 N N . ALA A 1 139 ? 29.742 -8.511 -5.116 1.00 34.06 139 ALA A N 1
ATOM 1077 C CA . ALA A 1 139 ? 28.394 -8.801 -4.661 1.00 34.06 139 ALA A CA 1
ATOM 1078 C C . ALA A 1 139 ? 28.467 -9.729 -3.437 1.00 34.06 139 ALA A C 1
ATOM 1080 O O . ALA A 1 139 ? 28.639 -10.943 -3.562 1.00 34.06 139 ALA A O 1
ATOM 1081 N N . VAL A 1 140 ? 28.332 -9.162 -2.237 1.00 32.66 140 VAL A N 1
ATOM 1082 C CA . VAL A 1 140 ? 28.106 -9.949 -1.023 1.00 32.66 140 VAL A CA 1
ATOM 1083 C C . VAL A 1 140 ? 26.628 -10.322 -0.983 1.00 32.66 140 VAL A C 1
ATOM 1085 O O . VAL A 1 140 ? 25.769 -9.537 -0.590 1.00 32.66 140 VAL A O 1
ATOM 1088 N N . LEU A 1 141 ? 26.360 -11.550 -1.426 1.00 29.86 141 LEU A N 1
ATOM 1089 C CA . LEU A 1 141 ? 25.096 -12.259 -1.271 1.00 29.86 141 LEU A CA 1
ATOM 1090 C C . LEU A 1 141 ? 24.592 -12.144 0.176 1.00 29.86 141 LEU A C 1
ATOM 1092 O O . LEU A 1 141 ? 25.218 -12.637 1.118 1.00 29.86 141 LEU A O 1
ATOM 1096 N N . TRP A 1 142 ? 23.429 -11.521 0.338 1.00 26.83 142 TRP A N 1
ATOM 1097 C CA . TRP A 1 142 ? 22.636 -11.590 1.557 1.00 26.83 142 TRP A CA 1
ATOM 1098 C C . TRP A 1 142 ? 22.245 -13.055 1.802 1.00 26.83 142 TRP A C 1
ATOM 1100 O O . TRP A 1 142 ? 21.499 -13.645 1.023 1.00 26.83 142 TRP A O 1
ATOM 1110 N N . THR A 1 143 ? 22.771 -13.667 2.865 1.00 30.62 143 THR A N 1
ATOM 1111 C CA . THR A 1 143 ? 22.325 -14.989 3.328 1.00 30.62 143 THR A CA 1
ATOM 1112 C C . THR A 1 143 ? 21.385 -14.810 4.524 1.00 30.62 143 THR A C 1
ATOM 1114 O O . THR A 1 143 ? 21.726 -14.077 5.457 1.00 30.62 143 THR A O 1
ATOM 1117 N N . PRO A 1 144 ? 20.203 -15.457 4.546 1.00 29.58 144 PRO A N 1
ATOM 1118 C CA . PRO A 1 144 ? 19.360 -15.481 5.734 1.00 29.58 144 PRO A CA 1
ATOM 1119 C C . PRO A 1 144 ? 20.040 -16.326 6.815 1.00 29.58 144 PRO A C 1
ATOM 1121 O O . PRO A 1 144 ? 20.399 -17.479 6.571 1.00 29.58 144 PRO A O 1
ATOM 1124 N N . ARG A 1 145 ? 20.215 -15.759 8.012 1.00 34.16 145 ARG A N 1
ATOM 1125 C CA . ARG A 1 145 ? 20.712 -16.494 9.177 1.00 34.16 145 ARG A CA 1
ATOM 1126 C C . ARG A 1 145 ? 19.616 -17.365 9.793 1.00 34.16 145 ARG A C 1
ATOM 1128 O O . ARG A 1 145 ? 18.486 -16.920 9.966 1.00 34.16 145 ARG A O 1
ATOM 1135 N N . ASP A 1 146 ? 20.067 -18.551 10.188 1.00 31.97 146 ASP A N 1
ATOM 1136 C CA . ASP A 1 146 ? 19.576 -19.411 11.267 1.00 31.97 146 ASP A CA 1
ATOM 1137 C C . ASP A 1 146 ? 18.361 -20.307 10.966 1.00 31.97 146 ASP A C 1
ATOM 1139 O O . ASP A 1 146 ? 17.228 -20.066 11.372 1.00 31.97 146 ASP A O 1
ATOM 1143 N N . SER A 1 147 ? 18.653 -21.443 10.318 1.00 33.47 147 SER A N 1
ATOM 1144 C CA . SER A 1 147 ? 17.911 -22.688 10.547 1.00 33.47 147 SER A CA 1
ATOM 1145 C C . SER A 1 147 ? 18.487 -23.403 11.770 1.00 33.47 147 SER A C 1
ATOM 1147 O O . SER A 1 147 ? 19.691 -23.620 11.866 1.00 33.47 147 SER A O 1
ATOM 1149 N N . ALA A 1 148 ? 17.584 -23.729 12.687 1.00 36.31 148 ALA A N 1
ATOM 1150 C CA . ALA A 1 148 ? 17.734 -24.501 13.911 1.00 36.31 148 ALA A CA 1
ATOM 1151 C C . ALA A 1 148 ? 18.866 -25.550 13.950 1.00 36.31 148 ALA A C 1
ATOM 1153 O O . ALA A 1 148 ? 18.830 -26.544 13.229 1.00 36.31 148 ALA A O 1
ATOM 1154 N N . GLU A 1 149 ? 19.755 -25.419 14.936 1.00 36.41 149 GLU A N 1
ATOM 1155 C CA . GLU A 1 149 ? 20.318 -26.569 15.646 1.00 36.41 149 GLU A CA 1
ATOM 1156 C C . GLU A 1 149 ? 19.752 -26.568 17.070 1.00 36.41 149 GLU A C 1
ATOM 1158 O O . GLU A 1 149 ? 20.222 -25.861 17.959 1.00 36.41 149 GLU A O 1
ATOM 1163 N N . GLN A 1 150 ? 18.697 -27.353 17.274 1.00 37.34 150 GLN A N 1
ATOM 1164 C CA . GLN A 1 150 ? 18.247 -27.778 18.593 1.00 37.34 150 GLN A CA 1
ATOM 1165 C C . GLN A 1 150 ? 18.412 -29.300 18.607 1.00 37.34 150 GLN A C 1
ATOM 1167 O O . GLN A 1 150 ? 17.541 -30.052 18.176 1.00 37.34 150 GLN A O 1
ATOM 1172 N N . SER A 1 151 ? 19.616 -29.742 18.970 1.00 38.09 151 SER A N 1
ATOM 1173 C CA . SER A 1 151 ? 19.942 -31.142 19.211 1.00 38.09 151 SER A CA 1
ATOM 1174 C C . SER A 1 151 ? 19.488 -31.506 20.623 1.00 38.09 151 SER A C 1
ATOM 1176 O O . SER A 1 151 ? 20.217 -31.343 21.601 1.00 38.09 151 SER A O 1
ATOM 1178 N N . ASP A 1 152 ? 18.248 -31.977 20.731 1.00 40.75 152 ASP A N 1
ATOM 1179 C CA . ASP A 1 152 ? 17.740 -32.553 21.969 1.00 40.75 152 ASP A CA 1
ATOM 1180 C C . ASP A 1 152 ? 18.422 -33.895 22.257 1.00 40.75 152 ASP A C 1
ATOM 1182 O O . ASP A 1 152 ? 18.397 -34.843 21.467 1.00 40.75 152 ASP A O 1
ATOM 1186 N N . LEU A 1 153 ? 19.033 -33.947 23.440 1.00 39.62 153 LEU A N 1
ATOM 1187 C CA . LEU A 1 153 ? 19.460 -35.156 24.119 1.00 39.62 153 LEU A CA 1
ATOM 1188 C C . LEU A 1 153 ? 18.249 -36.053 24.413 1.00 39.62 153 LEU A C 1
ATOM 1190 O O . LEU A 1 153 ? 17.317 -35.639 25.097 1.00 39.62 153 LEU A O 1
ATOM 1194 N N . PHE A 1 154 ? 18.344 -37.327 24.044 1.00 37.44 154 PHE A N 1
ATOM 1195 C CA . PHE A 1 154 ? 17.600 -38.408 24.693 1.00 37.44 154 PHE A CA 1
ATOM 1196 C C . PHE A 1 154 ? 18.591 -39.471 25.178 1.00 37.44 154 PHE A C 1
ATOM 1198 O O . PHE A 1 154 ? 19.365 -39.979 24.363 1.00 37.44 154 PHE A O 1
ATOM 1205 N N . PRO A 1 155 ? 18.560 -39.884 26.456 1.00 48.38 155 PRO A N 1
ATOM 1206 C CA . PRO A 1 155 ? 18.938 -41.233 26.831 1.00 48.38 155 PRO A CA 1
ATOM 1207 C C . PRO A 1 155 ? 17.689 -42.117 26.978 1.00 48.38 155 PRO A C 1
ATOM 1209 O O . PRO A 1 155 ? 16.611 -41.647 27.351 1.00 48.38 155 PRO A O 1
ATOM 1212 N N . ALA A 1 156 ? 17.875 -43.393 26.641 1.00 52.91 156 ALA A N 1
ATOM 1213 C CA . ALA A 1 156 ? 16.935 -44.493 26.846 1.00 52.91 156 ALA A CA 1
ATOM 1214 C C . ALA A 1 156 ? 16.864 -44.936 28.316 1.00 52.91 156 ALA A C 1
ATOM 1216 O O . ALA A 1 156 ? 17.862 -44.720 29.045 1.00 52.91 156 ALA A O 1
#

Secondary structure (DSSP, 8-state):
--HHHHHHHHHHHHTHHHHHTT-EEEEEETTTTEEEEEETT-B-TTS-B--EEE-TTT-HHHHHHHHHHTTEEEEEE-SSS-EEEEEETT-S---EEEE--S-HHHHHHHHHHHHHHHHHHHHHHHTTS-------------PPP-----------

Sequence (156 aa):
MTDLELLELAAKANWAQELADDEVALRYSESDDGMLYLHADNQDHNGCDHEFRWNPLVEDHDALRLAVKLRMRIAIDSLPAGTVMIYPDNRDSLCTQEIIDGDPYAATRRAIVRAAAEIGRKDCSNARLSPGAECGHDAVLWTPRDSAEQSDLFPA

Foldseek 3Di:
DDLVLLQVLLVCLLCVPCVVVVQKDWDDDPVLRAIWIWGCVCADPVRDIDTDGADLLPDVVNLVSSCVSQVWDWDWDPPPFTKIWIDGDPDPDTQFIFTPDDDPSSRSSVRSSSSSSSVSVVSVVVVVPDPDDDDDDDPPDDDDDDDDDPPDDDDD

pLDDT: mean 77.99, std 23.23, range [26.83, 97.81]